Protein AF-A0AAV4EJL1-F1 (afdb_monomer_lite)

Secondary structure (DSSP, 8-state):
----PPPSS-------SSS----SGGG-SSS-----HHHHHHHHHHHHHHGGGS-HHHHHHHHHHHHHHHHTTSS-HHHHHHGGGGGGG---HHHHHHHHHHHHHHHHHHHHHHHHHHHHHHHHHHHHHHHHHHHHHTT--

pLDDT: mean 93.33, std 8.23, range [57.41, 98.31]

Foldseek 3Di:
DDDDDDDDDDDDDDDDPDFADDPCALVPDPDADDDPLVNLQSVLVCLQVPVVVHDPSSLLRSLLNQLVCVVVVNHPVVSSVSNVNNVVVDDDPSSVVSNVVSVVVVVVVVVVVVVVVVVVVVVVVVVVVVVVVCVVVVPDD

Organism: NCBI:txid1093978

Sequence (141 aa):
MKVCWIHGIQQLVQLPCAGWIKGNIRASGLYRVNYEEQNWRALAEQLETDHMLFTIQDRKGLLDDAFALSRANYLNYAIALDFLKYLPRERSWNVWESTMGHLNYVVLVVVVVVVVVVVVVVVVVVVVVVVVVVLSYGAVP

Radius of gyration: 23.43 Å; chains: 1; bounding box: 55×26×76 Å

Structure (mmCIF, N/CA/C/O backbone):
data_AF-A0AAV4EJL1-F1
#
_entry.id   AF-A0AAV4EJL1-F1
#
loop_
_atom_site.group_PDB
_atom_site.id
_atom_site.type_symbol
_atom_site.label_atom_id
_atom_site.label_alt_id
_atom_site.label_comp_id
_atom_site.label_asym_id
_atom_site.label_entity_id
_atom_site.label_seq_id
_atom_site.pdbx_PDB_ins_code
_atom_site.Cartn_x
_atom_site.Cartn_y
_atom_site.Cartn_z
_atom_site.occupancy
_atom_site.B_iso_or_equiv
_atom_site.auth_seq_id
_atom_site.auth_comp_id
_atom_site.auth_asym_id
_atom_site.auth_atom_id
_atom_site.pdbx_PDB_model_num
ATOM 1 N N . MET A 1 1 ? -17.714 -5.467 19.729 1.00 61.03 1 MET A N 1
ATOM 2 C CA . MET A 1 1 ? -17.534 -5.627 18.267 1.00 61.03 1 MET A CA 1
ATOM 3 C C . MET A 1 1 ? -18.912 -5.794 17.650 1.00 61.03 1 MET A C 1
ATOM 5 O O . MET A 1 1 ? -19.663 -6.617 18.156 1.00 61.03 1 MET A O 1
ATOM 9 N N . LYS A 1 2 ? -19.277 -5.001 16.639 1.00 69.38 2 LYS A N 1
ATOM 10 C CA . LYS A 1 2 ? -20.573 -5.124 15.956 1.00 69.38 2 LYS A CA 1
ATOM 11 C C . LYS A 1 2 ? -20.336 -5.830 14.622 1.00 69.38 2 LYS A C 1
ATOM 13 O O . LYS A 1 2 ? -19.549 -5.343 13.819 1.00 69.38 2 LYS A O 1
ATOM 18 N N . VAL A 1 3 ? -20.961 -6.987 14.426 1.00 83.12 3 VAL A N 1
ATOM 19 C CA . VAL A 1 3 ? -20.899 -7.740 13.166 1.00 83.12 3 VAL A CA 1
ATOM 20 C C . VAL A 1 3 ? -22.063 -7.292 12.286 1.00 83.12 3 VAL A C 1
ATOM 22 O O . VAL A 1 3 ? -23.178 -7.126 12.780 1.00 83.12 3 VAL A O 1
ATOM 25 N N . CYS A 1 4 ? -21.803 -7.070 11.000 1.00 85.12 4 CYS A N 1
ATOM 26 C CA . CYS A 1 4 ? -22.818 -6.748 10.002 1.00 85.12 4 CYS A CA 1
ATOM 27 C C . CYS A 1 4 ? -22.796 -7.835 8.927 1.00 85.12 4 CYS A C 1
ATOM 29 O O . CYS A 1 4 ? -21.748 -8.086 8.333 1.00 85.12 4 CYS A O 1
ATOM 31 N N . TRP A 1 5 ? -23.936 -8.487 8.707 1.00 86.75 5 TRP A N 1
ATOM 32 C CA . TRP A 1 5 ? -24.102 -9.463 7.636 1.00 86.75 5 TRP A CA 1
ATOM 33 C C . TRP A 1 5 ? -24.569 -8.752 6.373 1.00 86.75 5 TRP A C 1
ATOM 35 O O . TRP A 1 5 ? -25.589 -8.062 6.405 1.00 86.75 5 TRP A O 1
ATOM 45 N N . ILE A 1 6 ? -23.831 -8.942 5.280 1.00 87.50 6 ILE A N 1
ATOM 46 C CA . ILE A 1 6 ? -24.213 -8.446 3.959 1.00 87.50 6 ILE A CA 1
ATOM 47 C C . ILE A 1 6 ? -25.098 -9.501 3.303 1.00 87.50 6 ILE A C 1
ATOM 49 O O . ILE A 1 6 ? -24.646 -10.618 3.057 1.00 87.50 6 ILE A O 1
ATOM 53 N N . HIS A 1 7 ? -26.356 -9.152 3.043 1.00 89.00 7 HIS A N 1
ATOM 54 C CA . HIS A 1 7 ? -27.286 -10.012 2.313 1.00 89.00 7 HIS A CA 1
ATOM 55 C C . HIS A 1 7 ? -27.445 -9.492 0.880 1.00 89.00 7 HIS A C 1
ATOM 57 O O . HIS A 1 7 ? -27.690 -8.306 0.672 1.00 89.00 7 HIS A O 1
ATOM 63 N N . GLY A 1 8 ? -27.331 -10.380 -0.111 1.00 88.38 8 GLY A N 1
ATOM 64 C CA . GLY A 1 8 ? -27.414 -10.017 -1.529 1.00 88.38 8 GLY A CA 1
ATOM 65 C C . GLY A 1 8 ? -26.092 -9.497 -2.104 1.00 88.38 8 GLY A C 1
ATOM 66 O O . GLY A 1 8 ? -25.018 -9.847 -1.623 1.00 88.38 8 GLY A O 1
ATOM 67 N N . ILE A 1 9 ? -26.176 -8.693 -3.168 1.00 87.88 9 ILE A N 1
ATOM 68 C CA . ILE A 1 9 ? -25.006 -8.214 -3.931 1.00 87.88 9 ILE A CA 1
ATOM 69 C C . ILE A 1 9 ? -24.511 -6.825 -3.507 1.00 87.88 9 ILE A C 1
ATOM 71 O O . ILE A 1 9 ? -23.390 -6.451 -3.838 1.00 87.88 9 ILE A O 1
ATOM 75 N N . GLN A 1 10 ? -25.330 -6.052 -2.787 1.00 89.25 10 GLN A N 1
ATOM 76 C CA . GLN A 1 10 ? -24.988 -4.698 -2.356 1.00 89.25 10 GLN A CA 1
ATOM 77 C C . GLN A 1 10 ? -25.753 -4.320 -1.088 1.00 89.25 10 GLN A C 1
ATOM 79 O O . GLN A 1 10 ? -26.944 -4.593 -0.962 1.00 89.25 10 GLN A O 1
ATOM 84 N N . GLN A 1 11 ? -25.071 -3.632 -0.172 1.00 89.44 11 GLN A N 1
ATOM 85 C CA . GLN A 1 11 ? -25.670 -3.060 1.027 1.00 89.44 11 GLN A CA 1
ATOM 86 C C . GLN A 1 11 ? -24.956 -1.756 1.386 1.00 89.44 11 GLN A C 1
ATOM 88 O O . GLN A 1 11 ? -23.728 -1.699 1.397 1.00 89.44 11 GLN A O 1
ATOM 93 N N . LEU A 1 12 ? -25.726 -0.711 1.693 1.00 87.06 12 LEU A N 1
ATOM 94 C CA . LEU A 1 12 ? -25.192 0.553 2.196 1.00 87.06 12 LEU A CA 1
ATOM 95 C C . LEU A 1 12 ? -25.117 0.502 3.723 1.00 87.06 12 LEU A C 1
ATOM 97 O O . LEU A 1 12 ? -26.078 0.114 4.389 1.00 87.06 12 LEU A O 1
ATOM 101 N N . VAL A 1 13 ? -23.974 0.901 4.279 1.00 85.25 13 VAL A N 1
ATOM 102 C CA . VAL A 1 13 ? -23.730 0.930 5.725 1.00 85.25 13 VAL A CA 1
ATOM 103 C C . VAL A 1 13 ? -23.286 2.335 6.111 1.00 85.25 13 VAL A C 1
ATOM 105 O O . VAL A 1 13 ? -22.343 2.866 5.535 1.00 85.25 13 VAL A O 1
ATOM 108 N N . GLN A 1 14 ? -23.969 2.934 7.086 1.00 83.19 14 GLN A N 1
ATOM 109 C CA . GLN A 1 14 ? -23.579 4.227 7.648 1.00 83.19 14 GLN A CA 1
ATOM 110 C C . GLN A 1 14 ? -22.377 4.038 8.575 1.00 83.19 14 GLN A C 1
ATOM 112 O O . GLN A 1 14 ? -22.425 3.222 9.502 1.00 83.19 14 GLN A O 1
ATOM 117 N N . LEU A 1 15 ? -21.305 4.782 8.314 1.00 79.25 15 LEU A N 1
ATOM 118 C CA . LEU A 1 15 ? -20.042 4.694 9.038 1.00 79.25 15 LEU A CA 1
ATOM 119 C C . LEU A 1 15 ? -19.762 6.031 9.741 1.00 79.25 15 LEU A C 1
ATOM 121 O O . LEU A 1 15 ? -20.094 7.081 9.191 1.00 79.25 15 LEU A O 1
ATOM 125 N N . PRO A 1 16 ? -19.187 6.026 10.956 1.00 75.31 16 PRO A N 1
ATOM 126 C CA . PRO A 1 16 ? -18.803 7.263 11.628 1.00 75.31 16 PRO A CA 1
ATOM 127 C C . PRO A 1 16 ? -17.717 7.995 10.821 1.00 75.31 16 PRO A C 1
ATOM 129 O O . PRO A 1 16 ? -16.751 7.384 10.372 1.00 75.31 16 PRO A O 1
ATOM 132 N N . CYS A 1 17 ? -17.884 9.306 10.635 1.00 62.72 17 CYS A N 1
ATOM 133 C CA . CYS A 1 17 ? -17.163 10.113 9.642 1.00 62.72 17 CYS A CA 1
ATOM 134 C C . CYS A 1 17 ? -15.716 10.504 10.014 1.00 62.72 17 CYS A C 1
ATOM 136 O O . CYS A 1 17 ? -15.276 11.587 9.636 1.00 62.72 17 CYS A O 1
ATOM 138 N N . ALA A 1 18 ? -14.972 9.696 10.772 1.00 77.94 18 ALA A N 1
ATOM 139 C CA . ALA A 1 18 ? -13.640 10.096 11.232 1.00 77.94 18 ALA A CA 1
ATOM 140 C C . ALA A 1 18 ? -12.589 8.994 11.063 1.00 77.94 18 ALA A C 1
ATOM 142 O O . ALA A 1 18 ? -12.736 7.895 11.594 1.00 77.94 18 ALA A O 1
ATOM 143 N N . GLY A 1 19 ? -11.494 9.344 10.380 1.00 86.19 19 GLY A N 1
ATOM 144 C CA . GLY A 1 19 ? -10.296 8.521 10.245 1.00 86.19 19 GLY A CA 1
ATOM 145 C C . GLY A 1 19 ? -10.390 7.473 9.139 1.00 86.19 19 GLY A C 1
ATOM 146 O O . GLY A 1 19 ? -10.877 7.743 8.044 1.00 86.19 19 GLY A O 1
ATOM 147 N N . TRP A 1 20 ? -9.879 6.282 9.436 1.00 93.38 20 TRP A N 1
ATOM 148 C CA . TRP A 1 20 ? -9.856 5.136 8.536 1.00 93.38 20 TRP A CA 1
ATOM 149 C C . TRP A 1 20 ? -10.824 4.051 9.002 1.00 93.38 20 TRP A C 1
ATOM 151 O O . TRP A 1 20 ? -11.201 3.957 10.171 1.00 93.38 20 TRP A O 1
ATOM 161 N N . ILE A 1 21 ? -11.192 3.178 8.072 1.00 92.88 21 ILE A N 1
ATOM 162 C CA . ILE A 1 21 ? -12.062 2.035 8.318 1.00 92.88 21 ILE A CA 1
ATOM 163 C C . ILE A 1 21 ? -11.360 0.772 7.838 1.00 92.88 21 ILE A C 1
ATOM 165 O O . ILE A 1 21 ? -10.868 0.702 6.712 1.00 92.88 21 ILE A O 1
ATOM 169 N N . LYS A 1 22 ? -11.348 -0.249 8.702 1.00 93.50 22 LYS A N 1
ATOM 170 C CA . LYS A 1 22 ? -10.861 -1.59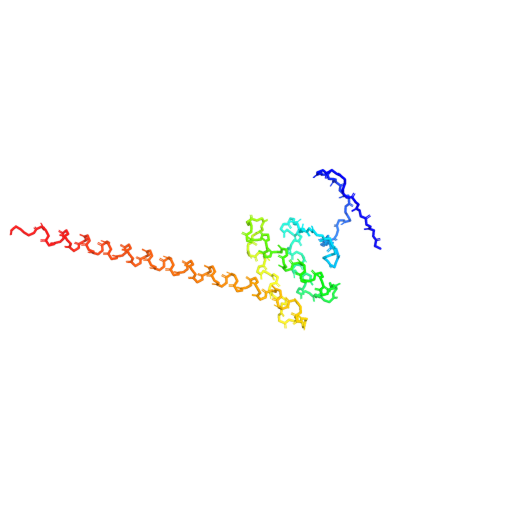3 8.385 1.00 93.50 22 LYS A CA 1
ATOM 171 C C . LYS A 1 22 ? -11.981 -2.614 8.559 1.00 93.50 22 LYS A C 1
ATOM 173 O O . LYS A 1 22 ? -12.441 -2.887 9.665 1.00 93.50 22 LYS A O 1
ATOM 178 N N . GLY A 1 23 ? -12.407 -3.191 7.441 1.00 93.31 23 GLY A N 1
ATOM 179 C CA . GLY A 1 23 ? -13.278 -4.370 7.397 1.00 93.31 23 GLY A CA 1
ATOM 180 C C . GLY A 1 23 ? -12.496 -5.673 7.594 1.00 93.31 23 GLY A C 1
ATOM 181 O O . GLY A 1 23 ? -11.275 -5.660 7.598 1.00 93.31 23 GLY A O 1
ATOM 182 N N . ASN A 1 24 ? -13.177 -6.814 7.720 1.00 94.56 24 ASN A N 1
ATOM 183 C CA . ASN A 1 24 ? -12.550 -8.137 7.902 1.00 94.56 24 ASN A CA 1
ATOM 184 C C . ASN A 1 24 ? -11.481 -8.161 9.016 1.00 94.56 24 ASN A C 1
ATOM 186 O O . ASN A 1 24 ? -10.281 -8.306 8.760 1.00 94.56 24 ASN A O 1
ATOM 190 N N . ILE A 1 25 ? -11.921 -7.942 10.256 1.00 94.12 25 ILE A N 1
ATOM 191 C CA . ILE A 1 25 ? -11.021 -7.859 11.407 1.00 94.12 25 ILE A CA 1
ATOM 192 C C . ILE A 1 25 ? -10.387 -9.234 11.660 1.00 94.12 25 ILE A C 1
ATOM 194 O O . ILE A 1 25 ? -11.061 -10.269 11.609 1.00 94.12 25 ILE A O 1
ATOM 198 N N . ARG A 1 26 ? -9.077 -9.230 11.912 1.00 94.00 26 ARG A N 1
ATOM 199 C CA . ARG A 1 26 ? -8.178 -10.388 12.007 1.00 94.00 26 ARG A CA 1
ATOM 200 C C . ARG A 1 26 ? -8.148 -11.274 10.761 1.00 94.00 26 ARG A C 1
ATOM 202 O O . ARG A 1 26 ? -7.758 -12.433 10.872 1.00 94.00 26 ARG A O 1
ATOM 209 N N . ALA A 1 27 ? -8.576 -10.755 9.607 1.00 91.81 27 ALA A N 1
ATOM 210 C CA . ALA A 1 27 ? -8.702 -11.529 8.371 1.00 91.81 27 ALA A CA 1
ATOM 211 C C . ALA A 1 27 ? -9.472 -12.855 8.584 1.00 91.81 27 ALA A C 1
ATOM 213 O O . ALA A 1 27 ? -9.073 -13.913 8.106 1.00 91.81 27 ALA A O 1
ATOM 214 N N . SER A 1 2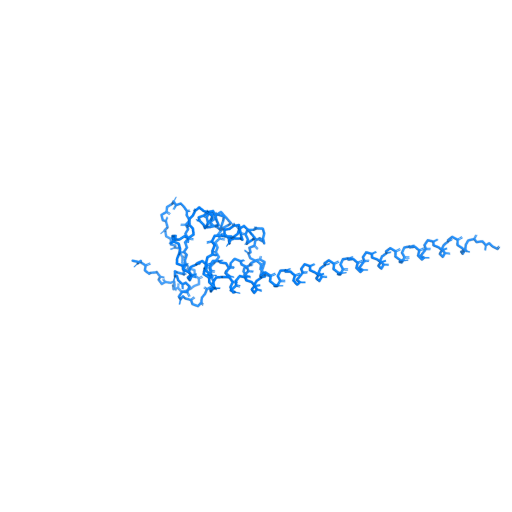8 ? -10.546 -12.800 9.378 1.00 93.44 28 SER A N 1
ATOM 215 C CA . SER A 1 28 ? -11.330 -13.972 9.792 1.00 93.44 28 SER A CA 1
ATOM 216 C C . SER A 1 28 ? -12.309 -14.464 8.724 1.00 93.44 28 SER A C 1
ATOM 218 O O . SER A 1 28 ? -12.677 -15.637 8.718 1.00 93.44 28 SER A O 1
ATOM 220 N N . GLY A 1 29 ? -12.733 -13.582 7.822 1.00 93.31 29 GLY A N 1
ATOM 221 C CA . GLY A 1 29 ? -13.579 -13.921 6.687 1.00 93.31 29 GLY A CA 1
ATOM 222 C C . GLY A 1 29 ? -12.774 -14.281 5.440 1.00 93.31 29 GLY A C 1
ATOM 223 O O . GLY A 1 29 ? -11.718 -13.702 5.182 1.00 93.31 29 GLY A O 1
ATOM 224 N N . LEU A 1 30 ? -13.315 -15.196 4.630 1.00 94.56 30 LEU A N 1
ATOM 225 C CA . LEU A 1 30 ? -12.748 -15.613 3.342 1.00 94.56 30 LEU A CA 1
ATOM 226 C C . LEU A 1 30 ? -13.113 -14.618 2.226 1.00 94.56 30 LEU A C 1
ATOM 228 O O . LEU A 1 30 ? -13.826 -14.946 1.282 1.00 94.56 30 LEU A O 1
ATOM 232 N N . TYR A 1 31 ? -12.673 -13.371 2.370 1.00 94.88 31 TYR A N 1
ATOM 233 C CA . TYR A 1 31 ? -12.865 -12.318 1.375 1.00 94.88 31 TYR A CA 1
ATOM 234 C C . TYR A 1 31 ? -11.800 -11.227 1.519 1.00 94.88 31 TYR A C 1
ATOM 236 O O . TYR A 1 31 ? -11.273 -10.991 2.609 1.00 94.88 31 TYR A O 1
ATOM 244 N N . ARG A 1 32 ? -11.517 -10.544 0.407 1.00 96.94 32 ARG A N 1
ATOM 245 C CA . ARG A 1 32 ? -10.640 -9.367 0.359 1.00 96.94 32 ARG A CA 1
ATOM 246 C C . ARG A 1 32 ? -11.458 -8.101 0.537 1.00 96.94 32 ARG A C 1
ATOM 248 O O . ARG A 1 32 ? -12.622 -8.067 0.134 1.00 96.94 32 ARG A O 1
ATOM 255 N N . VAL A 1 33 ? -10.862 -7.062 1.110 1.00 96.69 33 VAL A N 1
ATOM 256 C CA . VAL A 1 33 ? -11.539 -5.769 1.260 1.00 96.69 33 VAL A CA 1
ATOM 257 C C . VAL A 1 33 ? -10.832 -4.714 0.426 1.00 96.69 33 VAL A C 1
ATOM 259 O O . VAL A 1 33 ? -9.636 -4.504 0.586 1.00 96.69 33 VAL A O 1
ATOM 262 N N . ASN A 1 34 ? -11.584 -4.042 -0.446 1.00 97.62 34 ASN A N 1
ATOM 263 C CA . ASN A 1 34 ? -11.104 -2.871 -1.167 1.00 97.62 34 ASN A CA 1
ATOM 264 C C . ASN A 1 34 ? -11.737 -1.599 -0.591 1.00 97.62 34 ASN A C 1
ATOM 266 O O . ASN A 1 34 ? -12.904 -1.60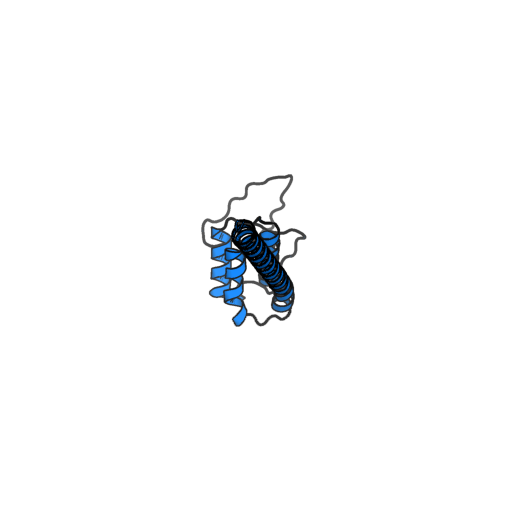7 -0.195 1.00 97.62 34 ASN A O 1
ATOM 270 N N . TYR A 1 35 ? -10.962 -0.521 -0.570 1.00 95.81 35 TYR A N 1
ATOM 271 C CA . TYR A 1 35 ? -11.369 0.799 -0.106 1.00 95.81 35 TYR A CA 1
ATOM 272 C C . TYR A 1 35 ? -11.068 1.848 -1.174 1.00 95.81 35 TYR A C 1
ATOM 274 O O . TYR A 1 35 ? -10.275 1.614 -2.085 1.00 95.81 35 TYR A O 1
ATOM 282 N N . GLU A 1 36 ? -11.652 3.033 -1.026 1.00 94.94 36 GLU A N 1
ATOM 283 C CA . GLU A 1 36 ? -11.188 4.208 -1.761 1.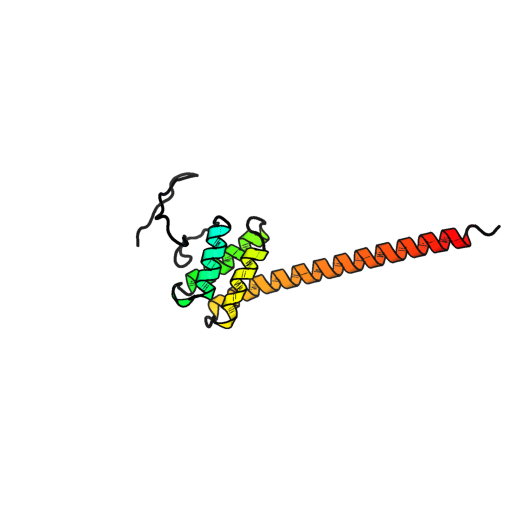00 94.94 36 GLU A CA 1
ATOM 284 C C . GLU A 1 36 ? -9.732 4.540 -1.395 1.00 94.94 36 GLU A C 1
ATOM 286 O O . GLU A 1 36 ? -9.260 4.240 -0.290 1.00 94.94 36 GLU A O 1
ATOM 291 N N . GLU A 1 37 ? -9.008 5.175 -2.320 1.00 96.50 37 GLU A N 1
ATOM 292 C CA . GLU A 1 37 ? -7.576 5.456 -2.160 1.00 96.50 37 GLU A CA 1
ATOM 293 C C . GLU A 1 37 ? -7.263 6.264 -0.894 1.00 96.50 37 GLU A C 1
ATOM 295 O O . GLU A 1 37 ? -6.243 6.027 -0.246 1.00 96.50 37 GLU A O 1
ATOM 300 N N . GLN A 1 38 ? -8.143 7.190 -0.506 1.00 95.25 38 GLN A N 1
ATOM 301 C CA . GLN A 1 38 ? -7.986 8.013 0.693 1.00 95.25 38 GLN A CA 1
ATOM 302 C C . GLN A 1 38 ? -7.930 7.148 1.958 1.00 95.25 38 GLN A C 1
ATOM 304 O O . GLN A 1 38 ? -7.085 7.370 2.823 1.00 95.25 38 GLN A O 1
ATOM 309 N N . ASN A 1 39 ? -8.779 6.121 2.046 1.00 96.19 39 ASN A N 1
ATOM 310 C CA . ASN A 1 39 ? -8.797 5.215 3.190 1.00 96.19 39 ASN A CA 1
ATOM 311 C C . ASN A 1 39 ? -7.572 4.293 3.193 1.00 96.19 39 ASN A C 1
ATOM 313 O O . ASN A 1 39 ? -6.995 4.056 4.250 1.00 96.19 39 ASN A O 1
ATOM 317 N N . TRP A 1 40 ? -7.130 3.815 2.023 1.00 97.88 40 TRP A N 1
ATOM 318 C CA . TRP A 1 40 ? -5.878 3.058 1.920 1.00 97.88 40 TRP A CA 1
ATOM 319 C C . TRP A 1 40 ? -4.671 3.863 2.411 1.00 97.88 40 TRP A C 1
ATOM 321 O O . TRP A 1 40 ? -3.864 3.341 3.179 1.00 97.88 40 TRP A O 1
ATOM 331 N N . ARG A 1 41 ? -4.571 5.139 2.021 1.00 97.38 41 ARG A N 1
ATOM 332 C CA . ARG A 1 41 ? -3.510 6.044 2.489 1.00 97.38 41 ARG A CA 1
ATOM 333 C C . ARG A 1 41 ? -3.589 6.279 3.996 1.00 97.38 41 ARG A C 1
ATOM 335 O O . ARG A 1 41 ? -2.570 6.167 4.667 1.00 97.38 41 ARG A O 1
ATOM 342 N N . ALA A 1 42 ? -4.786 6.514 4.533 1.00 96.69 42 ALA A N 1
ATOM 343 C CA . ALA A 1 42 ? -4.985 6.681 5.972 1.00 96.69 42 ALA A CA 1
ATOM 344 C C . ALA A 1 42 ? -4.619 5.412 6.772 1.00 96.69 42 ALA A C 1
ATOM 346 O O . ALA A 1 42 ? -4.065 5.500 7.866 1.00 96.69 42 ALA A O 1
ATOM 347 N N . LEU A 1 43 ? -4.874 4.218 6.224 1.00 97.75 43 LEU A N 1
ATOM 348 C CA . LEU A 1 43 ? -4.442 2.947 6.818 1.00 97.75 43 LEU A CA 1
ATOM 349 C C . LEU A 1 43 ? -2.914 2.777 6.777 1.00 97.75 43 LEU A C 1
ATOM 351 O O . LEU A 1 43 ? -2.331 2.316 7.759 1.00 97.75 43 LEU A O 1
ATOM 355 N N . ALA A 1 44 ? -2.266 3.152 5.670 1.00 97.94 44 ALA A N 1
ATOM 356 C CA . ALA A 1 44 ? -0.806 3.137 5.559 1.00 97.94 44 ALA A CA 1
ATOM 357 C C . ALA A 1 44 ? -0.161 4.096 6.573 1.00 97.94 44 ALA A C 1
ATOM 359 O O . ALA A 1 44 ? 0.751 3.705 7.301 1.00 97.94 44 ALA A O 1
ATOM 360 N N . GLU A 1 45 ? -0.692 5.316 6.684 1.00 97.50 45 GLU A N 1
ATOM 361 C CA . GLU A 1 45 ? -0.260 6.320 7.661 1.00 97.50 45 GLU A CA 1
ATOM 362 C C . GLU A 1 45 ? -0.470 5.841 9.102 1.00 97.50 45 GLU A C 1
ATOM 364 O O . GLU A 1 45 ? 0.400 6.038 9.949 1.00 97.50 45 GLU A O 1
ATOM 369 N N . GLN A 1 46 ? -1.575 5.146 9.395 1.00 97.56 46 GLN A N 1
ATOM 370 C CA . GLN A 1 46 ? -1.790 4.548 10.712 1.00 97.56 46 GLN A CA 1
ATOM 371 C C . GLN A 1 46 ? -0.733 3.488 11.036 1.00 97.56 46 GLN A C 1
ATOM 373 O O . GLN A 1 46 ? -0.242 3.463 12.160 1.00 97.56 46 GLN A O 1
ATOM 378 N N . LEU A 1 47 ? -0.370 2.619 10.088 1.00 97.88 47 LEU A N 1
ATOM 379 C CA . LEU A 1 47 ? 0.694 1.630 10.298 1.00 97.88 47 LEU A CA 1
ATOM 380 C C . LEU A 1 47 ? 2.053 2.303 10.513 1.00 97.88 47 LEU A C 1
ATOM 382 O O . LEU A 1 47 ? 2.851 1.860 11.340 1.00 97.88 47 LEU A O 1
ATOM 386 N N . GLU A 1 48 ? 2.311 3.395 9.799 1.00 97.75 48 GLU A N 1
ATOM 387 C CA . GLU A 1 48 ? 3.512 4.196 9.996 1.00 97.75 48 GLU A CA 1
ATOM 388 C C . GLU A 1 48 ? 3.476 4.992 11.312 1.00 97.75 48 GLU A C 1
ATOM 390 O O . GLU A 1 48 ? 4.503 5.199 11.945 1.00 97.75 48 GLU A O 1
ATOM 395 N N . THR A 1 49 ? 2.324 5.411 11.808 1.00 97.00 49 THR A N 1
ATOM 396 C CA . THR A 1 49 ? 2.261 6.124 13.089 1.00 97.00 49 THR A CA 1
ATOM 397 C C . THR A 1 49 ? 2.362 5.138 14.249 1.00 97.00 49 THR A C 1
ATOM 399 O O . THR A 1 49 ? 3.270 5.226 15.076 1.00 97.00 49 THR A O 1
ATOM 402 N N . ASP A 1 50 ? 1.471 4.149 14.270 1.00 97.56 50 ASP A N 1
ATOM 403 C CA . ASP A 1 50 ? 1.422 3.079 15.257 1.00 97.56 50 ASP A CA 1
ATOM 404 C C . ASP A 1 50 ? 0.782 1.814 14.661 1.00 97.56 50 ASP A C 1
ATOM 406 O O . ASP A 1 50 ? -0.442 1.637 14.652 1.00 97.56 50 ASP A O 1
ATOM 410 N N . HIS A 1 51 ? 1.626 0.892 14.195 1.00 97.69 51 HIS A N 1
ATOM 411 C CA . HIS A 1 51 ? 1.175 -0.405 13.698 1.00 97.69 51 HIS A CA 1
ATOM 412 C C . HIS A 1 51 ? 0.666 -1.340 14.808 1.00 97.69 51 HIS A C 1
ATOM 414 O O . HIS A 1 51 ? 0.013 -2.340 14.506 1.00 97.69 51 HIS A O 1
ATOM 420 N N . MET A 1 52 ? 0.970 -1.087 16.086 1.00 97.62 52 MET A N 1
ATOM 421 C CA . MET A 1 52 ? 0.567 -1.974 17.186 1.00 97.62 52 MET A CA 1
ATOM 422 C C . MET A 1 52 ? -0.924 -1.863 17.510 1.00 97.62 52 MET A C 1
ATOM 424 O O . MET A 1 52 ? -1.471 -2.776 18.128 1.00 97.62 52 MET A O 1
ATOM 428 N N . LEU A 1 53 ? -1.591 -0.812 17.022 1.00 96.69 53 LEU A N 1
ATOM 429 C CA . LEU A 1 53 ? -3.047 -0.683 17.052 1.00 96.69 53 LEU A CA 1
ATOM 430 C C . LEU A 1 53 ? -3.737 -1.840 16.307 1.00 96.69 53 LEU A C 1
ATOM 432 O O . LEU A 1 53 ? -4.780 -2.334 16.738 1.00 96.69 53 LEU A O 1
ATOM 436 N N . PHE A 1 54 ? -3.136 -2.314 15.215 1.00 97.19 54 PHE A N 1
ATOM 437 C CA . PHE A 1 54 ? -3.628 -3.457 14.456 1.00 97.19 54 PHE A CA 1
ATOM 438 C C . PHE A 1 54 ? -3.078 -4.772 15.000 1.00 97.19 54 PHE A C 1
ATOM 440 O O . PHE A 1 54 ? -1.901 -4.882 15.348 1.00 97.19 54 PHE A O 1
ATOM 447 N N . THR A 1 55 ? -3.903 -5.822 14.999 1.00 97.25 55 THR A N 1
ATOM 448 C CA . THR A 1 55 ? -3.411 -7.171 15.302 1.00 97.25 55 THR A CA 1
ATOM 449 C C . THR A 1 55 ? -2.446 -7.657 14.217 1.00 97.25 55 THR A C 1
ATOM 451 O O . THR A 1 55 ? -2.459 -7.167 13.089 1.00 97.25 55 THR A O 1
ATOM 454 N N . ILE A 1 56 ? -1.626 -8.667 14.523 1.00 98.00 56 ILE A N 1
ATOM 455 C CA . ILE A 1 56 ? -0.728 -9.296 13.536 1.00 98.00 56 ILE A CA 1
ATOM 456 C C . ILE A 1 56 ? -1.513 -9.740 12.290 1.00 98.00 56 ILE A C 1
ATOM 458 O O . ILE A 1 56 ? -1.062 -9.541 11.163 1.00 98.00 56 ILE A O 1
ATOM 462 N N . GLN A 1 57 ? -2.702 -10.315 12.490 1.00 97.62 57 GLN A N 1
ATOM 463 C CA . GLN A 1 57 ? -3.567 -10.775 11.408 1.00 97.62 57 GLN A CA 1
ATOM 464 C C . GLN A 1 57 ? -4.130 -9.614 10.581 1.00 97.62 57 GLN A C 1
ATOM 466 O O . GLN A 1 57 ? -4.221 -9.735 9.364 1.00 97.62 57 GLN A O 1
ATOM 471 N N . ASP A 1 58 ? -4.472 -8.487 11.214 1.00 97.69 58 ASP A N 1
ATOM 472 C CA . ASP A 1 58 ? -4.935 -7.292 10.499 1.00 97.69 58 ASP A CA 1
ATOM 473 C C . ASP A 1 58 ? -3.835 -6.707 9.616 1.00 97.69 58 ASP A C 1
ATOM 475 O O . ASP A 1 58 ? -4.090 -6.418 8.450 1.00 97.69 58 ASP A O 1
ATOM 479 N N . ARG A 1 59 ? -2.607 -6.586 10.137 1.00 98.12 59 ARG A N 1
ATOM 480 C CA . ARG A 1 59 ? -1.460 -6.069 9.373 1.00 98.12 59 ARG A CA 1
ATOM 481 C C . ARG A 1 59 ? -1.118 -6.963 8.191 1.00 98.12 59 ARG A C 1
ATOM 483 O O . ARG A 1 59 ? -0.993 -6.480 7.069 1.00 98.12 59 ARG A O 1
ATOM 490 N N . LYS A 1 60 ? -1.050 -8.276 8.432 1.00 97.62 60 LYS A N 1
ATOM 491 C CA . LYS A 1 60 ? -0.872 -9.275 7.373 1.00 97.62 60 LYS A CA 1
ATOM 492 C C . LYS A 1 60 ? -1.977 -9.163 6.321 1.00 97.62 60 LYS A C 1
ATOM 494 O O . LYS A 1 60 ? -1.672 -9.129 5.137 1.00 97.62 60 LYS A O 1
ATOM 499 N N . GLY A 1 61 ? -3.240 -9.094 6.746 1.00 97.50 61 GLY A N 1
ATOM 500 C CA . GLY A 1 61 ? -4.386 -8.996 5.842 1.00 97.50 61 GLY A CA 1
ATOM 501 C C . GLY A 1 61 ? -4.400 -7.705 5.023 1.00 97.50 61 GLY A C 1
ATOM 502 O O . GLY A 1 61 ? -4.702 -7.752 3.841 1.00 97.50 61 GLY A O 1
ATOM 503 N N . LEU A 1 62 ? -4.030 -6.568 5.621 1.00 98.06 62 LEU A N 1
ATOM 504 C CA . LEU A 1 62 ? -3.904 -5.284 4.924 1.00 98.06 62 LEU A CA 1
ATOM 505 C C . LEU A 1 62 ? -2.852 -5.333 3.814 1.00 98.06 62 LEU A C 1
ATOM 507 O O . LEU A 1 62 ? -3.143 -4.938 2.690 1.00 98.06 62 LEU A O 1
ATOM 511 N N . LEU A 1 63 ? -1.656 -5.839 4.124 1.00 98.06 63 LEU A N 1
ATOM 512 C CA . LEU A 1 63 ? -0.588 -6.013 3.139 1.00 98.06 63 LEU A CA 1
ATOM 513 C C . LEU A 1 63 ? -0.996 -7.006 2.047 1.00 98.06 63 LEU A C 1
ATOM 515 O O . LEU A 1 63 ? -0.820 -6.721 0.865 1.00 98.06 63 LEU A O 1
ATOM 519 N N . ASP A 1 64 ? -1.576 -8.147 2.426 1.00 97.44 64 ASP A N 1
ATOM 520 C CA . ASP A 1 64 ? -2.014 -9.153 1.460 1.00 97.44 64 ASP A CA 1
ATOM 521 C C . ASP A 1 64 ? -3.087 -8.609 0.509 1.00 97.44 64 ASP A C 1
ATOM 523 O O . ASP A 1 64 ? -2.970 -8.784 -0.704 1.00 97.44 64 ASP A O 1
ATOM 527 N N . ASP A 1 65 ? -4.092 -7.905 1.037 1.00 98.06 65 ASP A N 1
ATOM 528 C CA . ASP A 1 65 ? -5.139 -7.277 0.233 1.00 98.06 65 ASP A CA 1
ATOM 529 C C . ASP A 1 65 ? -4.576 -6.172 -0.661 1.00 98.06 65 ASP A C 1
ATOM 531 O O . ASP A 1 65 ? -4.863 -6.178 -1.857 1.00 98.06 65 ASP A O 1
ATOM 535 N N . ALA A 1 66 ? -3.731 -5.277 -0.140 1.00 98.12 66 ALA A N 1
ATOM 536 C CA . ALA A 1 66 ? -3.144 -4.194 -0.928 1.00 98.12 66 ALA A CA 1
ATOM 537 C C . ALA A 1 66 ? -2.351 -4.732 -2.133 1.00 98.12 66 ALA A C 1
ATOM 539 O O . ALA A 1 66 ? -2.599 -4.332 -3.271 1.00 98.12 66 ALA A O 1
ATOM 540 N N . PHE A 1 67 ? -1.449 -5.696 -1.920 1.00 98.06 67 PHE A N 1
ATOM 541 C CA . PHE A 1 67 ? -0.643 -6.260 -3.006 1.00 98.06 67 PHE A CA 1
ATOM 542 C C . PHE A 1 67 ? -1.450 -7.134 -3.971 1.00 98.06 67 PHE A C 1
ATOM 544 O O . PHE A 1 67 ? -1.192 -7.103 -5.180 1.00 98.06 67 PHE A O 1
ATOM 551 N N . ALA A 1 68 ? -2.425 -7.903 -3.480 1.00 97.50 68 ALA A N 1
ATOM 552 C CA . ALA A 1 68 ? -3.287 -8.708 -4.341 1.00 97.50 68 ALA A CA 1
ATOM 553 C C . ALA A 1 68 ? -4.196 -7.832 -5.215 1.00 97.50 68 ALA A C 1
ATOM 555 O O . ALA A 1 68 ? -4.321 -8.088 -6.414 1.00 97.50 68 ALA A O 1
ATOM 556 N N . LEU A 1 69 ? -4.791 -6.781 -4.643 1.00 98.31 69 LEU A N 1
ATOM 557 C CA . LEU A 1 69 ? -5.625 -5.828 -5.374 1.00 98.31 69 LEU A CA 1
ATOM 558 C C . LEU A 1 69 ? -4.802 -5.031 -6.384 1.00 98.31 69 LEU A C 1
ATOM 560 O O . LEU A 1 69 ? -5.257 -4.849 -7.512 1.00 98.31 69 LEU A O 1
ATOM 564 N N . SER A 1 70 ? -3.576 -4.630 -6.040 1.00 97.62 70 SER A N 1
ATOM 565 C CA . SER A 1 70 ? -2.686 -3.975 -7.001 1.00 97.62 70 SER A CA 1
ATOM 566 C C . SER A 1 70 ? -2.294 -4.880 -8.158 1.00 97.62 70 SER A C 1
ATOM 568 O O . SER A 1 70 ? -2.330 -4.454 -9.310 1.00 97.62 70 SER A O 1
ATOM 570 N N . ARG A 1 71 ? -2.018 -6.158 -7.887 1.00 95.94 71 ARG A N 1
ATOM 571 C CA . ARG A 1 71 ? -1.744 -7.145 -8.940 1.00 95.94 71 ARG A CA 1
ATOM 572 C C . ARG A 1 71 ? -2.928 -7.340 -9.883 1.00 95.94 71 ARG A C 1
ATOM 574 O O . ARG A 1 71 ? -2.732 -7.541 -11.076 1.00 95.94 71 ARG A O 1
ATOM 581 N N . ALA A 1 72 ? -4.140 -7.277 -9.345 1.00 97.00 72 ALA A N 1
ATOM 582 C CA . ALA A 1 72 ? -5.379 -7.365 -10.104 1.00 97.00 72 ALA A CA 1
ATOM 583 C C . ALA A 1 72 ? -5.831 -6.015 -10.703 1.00 97.00 72 ALA A C 1
ATOM 585 O O . ALA A 1 72 ? -6.924 -5.934 -11.255 1.00 97.00 72 ALA A O 1
ATOM 586 N N . ASN A 1 73 ? -4.999 -4.968 -10.619 1.00 96.25 73 ASN A N 1
ATOM 587 C CA . ASN A 1 73 ? -5.263 -3.627 -11.145 1.00 96.25 73 ASN A CA 1
ATOM 588 C C . ASN A 1 73 ? -6.488 -2.920 -10.518 1.00 96.25 73 ASN A C 1
ATOM 590 O O . ASN A 1 73 ? -7.072 -2.026 -11.125 1.00 96.25 73 ASN A O 1
ATOM 594 N N . TYR A 1 74 ? -6.868 -3.303 -9.294 1.00 97.75 74 TYR A N 1
ATOM 595 C CA . TYR A 1 74 ? -7.922 -2.652 -8.502 1.00 97.75 74 TYR A CA 1
ATOM 596 C C . TYR A 1 74 ? -7.393 -1.577 -7.543 1.00 97.75 74 TYR A C 1
ATOM 598 O O . TYR A 1 74 ? -8.187 -0.847 -6.951 1.00 97.75 74 TYR A O 1
ATOM 606 N N . LEU A 1 75 ? -6.072 -1.495 -7.363 1.00 98.06 75 LEU A N 1
ATOM 607 C CA . LEU A 1 75 ? -5.402 -0.513 -6.512 1.00 98.06 75 LEU A CA 1
ATOM 608 C C . LEU A 1 75 ? -4.086 -0.073 -7.156 1.00 98.06 75 LEU A C 1
ATOM 610 O O . LEU A 1 75 ? -3.303 -0.908 -7.605 1.00 98.06 75 LEU A O 1
ATOM 614 N N . ASN A 1 76 ? -3.784 1.223 -7.153 1.00 97.12 76 ASN A N 1
ATOM 615 C CA . ASN A 1 76 ? -2.497 1.703 -7.646 1.00 97.12 76 ASN A CA 1
ATOM 616 C C . ASN A 1 76 ? -1.340 1.119 -6.812 1.00 97.12 76 ASN A C 1
ATOM 618 O O . ASN A 1 76 ? -1.319 1.261 -5.588 1.00 97.12 76 ASN A O 1
ATOM 622 N N . TYR A 1 77 ? -0.354 0.502 -7.472 1.00 95.88 77 TYR A N 1
ATOM 623 C CA . TYR A 1 77 ? 0.829 -0.062 -6.814 1.00 95.88 77 TYR A CA 1
ATOM 624 C C . TYR A 1 77 ? 1.568 0.949 -5.933 1.00 95.88 77 TYR A C 1
ATOM 626 O O . TYR A 1 77 ? 2.122 0.549 -4.917 1.00 95.88 77 TYR A O 1
ATOM 634 N N . ALA A 1 78 ? 1.544 2.244 -6.265 1.00 96.88 78 ALA A N 1
ATOM 635 C CA . ALA A 1 78 ? 2.134 3.283 -5.421 1.00 96.88 78 ALA A CA 1
ATOM 636 C C . ALA A 1 78 ? 1.561 3.262 -3.992 1.00 96.88 78 ALA A C 1
ATOM 638 O O . ALA A 1 78 ? 2.309 3.384 -3.027 1.00 96.88 78 ALA A O 1
ATOM 639 N N . ILE A 1 79 ? 0.254 3.021 -3.857 1.00 97.56 79 ILE A N 1
ATOM 640 C CA . ILE A 1 79 ? -0.424 2.947 -2.560 1.00 97.56 79 ILE A CA 1
ATOM 641 C C . ILE A 1 79 ? -0.041 1.659 -1.828 1.00 97.56 79 ILE A C 1
ATOM 643 O O . ILE A 1 79 ? 0.251 1.699 -0.639 1.00 97.56 79 ILE A O 1
ATOM 647 N N . ALA A 1 80 ? 0.019 0.518 -2.520 1.00 97.19 80 ALA A N 1
ATOM 648 C CA . ALA A 1 80 ? 0.487 -0.726 -1.903 1.00 97.19 80 ALA A CA 1
ATOM 649 C C . ALA A 1 80 ? 1.951 -0.625 -1.431 1.00 97.19 80 ALA A C 1
ATOM 651 O O . ALA A 1 80 ? 2.304 -1.156 -0.381 1.00 97.19 80 ALA A O 1
ATOM 652 N N . LEU A 1 81 ? 2.800 0.094 -2.169 1.00 96.88 81 LEU A N 1
ATOM 653 C CA . LEU A 1 81 ? 4.192 0.339 -1.790 1.00 96.88 81 LEU A CA 1
ATOM 654 C C . LEU A 1 81 ? 4.321 1.287 -0.587 1.00 96.88 81 LEU A C 1
ATOM 656 O O . LEU A 1 81 ? 5.270 1.138 0.181 1.00 96.88 81 LEU A O 1
ATOM 660 N N . ASP A 1 82 ? 3.368 2.197 -0.358 1.00 97.56 82 ASP A N 1
ATOM 661 C CA . ASP A 1 82 ? 3.348 3.032 0.851 1.00 97.56 82 ASP A CA 1
ATOM 662 C C . ASP A 1 82 ? 3.246 2.185 2.134 1.00 97.56 82 ASP A C 1
ATOM 664 O O . ASP A 1 82 ? 3.877 2.518 3.137 1.00 97.56 82 ASP A O 1
ATOM 668 N N . PHE A 1 83 ? 2.566 1.031 2.096 1.00 97.56 83 PHE A N 1
ATOM 669 C CA . PHE A 1 83 ? 2.521 0.097 3.232 1.00 97.56 83 PHE A CA 1
ATOM 670 C C . PHE A 1 83 ? 3.894 -0.493 3.579 1.00 97.56 83 PHE A C 1
ATOM 672 O O . PHE A 1 83 ? 4.092 -0.972 4.690 1.00 97.56 83 PHE A O 1
ATOM 679 N N . LEU A 1 84 ? 4.875 -0.464 2.678 1.00 97.19 84 LEU A N 1
ATOM 680 C CA . LEU A 1 84 ? 6.210 -0.978 2.986 1.00 97.19 84 LEU A CA 1
ATOM 681 C C . LEU A 1 84 ? 6.990 -0.053 3.926 1.00 97.19 84 LEU A C 1
ATOM 683 O O . LEU A 1 84 ? 7.919 -0.509 4.592 1.00 97.19 84 LEU A O 1
ATOM 687 N N . LYS A 1 85 ? 6.607 1.227 4.0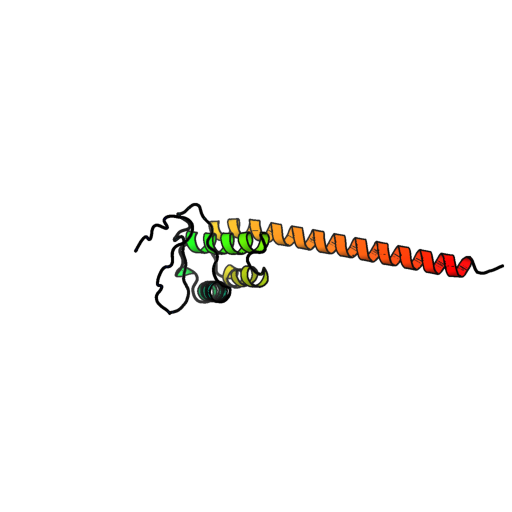27 1.00 97.62 85 LYS A N 1
ATOM 688 C CA . LYS A 1 85 ? 7.311 2.233 4.839 1.00 97.62 85 LYS A CA 1
ATOM 689 C C . LYS A 1 85 ? 7.344 1.886 6.326 1.00 97.62 85 LYS A C 1
ATOM 691 O O . LYS A 1 85 ? 8.317 2.206 7.005 1.00 97.62 85 LYS A O 1
ATOM 696 N N . TYR A 1 86 ? 6.323 1.197 6.843 1.00 97.81 86 TYR A N 1
ATOM 697 C CA . TYR A 1 86 ? 6.288 0.811 8.256 1.00 97.81 86 TYR A CA 1
ATOM 698 C C . TYR A 1 86 ? 7.088 -0.468 8.561 1.00 97.81 86 TYR A C 1
ATOM 700 O O . TYR A 1 86 ? 7.465 -0.678 9.717 1.00 97.81 86 TYR A O 1
ATOM 708 N N . LEU A 1 87 ? 7.380 -1.307 7.554 1.00 97.12 87 LEU A N 1
ATOM 709 C CA . LEU A 1 87 ? 8.003 -2.623 7.745 1.00 97.12 87 LEU A CA 1
ATOM 710 C C . LEU A 1 87 ? 9.300 -2.619 8.563 1.00 97.12 87 LEU A C 1
ATOM 712 O O . LEU A 1 87 ? 9.468 -3.557 9.337 1.00 97.12 87 LEU A O 1
ATOM 716 N N . PRO A 1 88 ? 10.191 -1.606 8.505 1.00 97.31 88 PRO A N 1
ATOM 717 C CA . PRO A 1 88 ? 11.372 -1.566 9.372 1.00 97.31 88 PRO A CA 1
ATOM 718 C C . PRO A 1 88 ? 11.069 -1.672 10.878 1.00 97.31 88 PRO A C 1
ATOM 720 O O . PRO A 1 88 ? 11.955 -2.021 11.655 1.00 97.31 88 PRO A O 1
ATOM 723 N N . ARG A 1 89 ? 9.831 -1.383 11.309 1.00 97.81 89 ARG A N 1
ATOM 724 C CA . ARG A 1 89 ? 9.364 -1.554 12.696 1.00 97.81 89 ARG A CA 1
ATOM 725 C C . ARG A 1 89 ? 8.561 -2.836 12.935 1.00 97.81 89 ARG A C 1
ATOM 727 O O . ARG A 1 89 ? 8.336 -3.197 14.090 1.00 97.81 89 ARG A O 1
ATOM 734 N N . GLU A 1 90 ? 8.172 -3.557 11.886 1.00 97.81 90 GLU A N 1
ATOM 735 C CA . GLU A 1 90 ? 7.466 -4.830 12.008 1.00 97.81 90 GLU A CA 1
ATOM 736 C C . GLU A 1 90 ? 8.391 -5.916 12.568 1.00 97.81 90 GLU A C 1
ATOM 738 O O . GLU A 1 90 ? 9.485 -6.161 12.061 1.00 97.81 90 GLU A O 1
ATOM 743 N N . ARG A 1 91 ? 7.922 -6.620 13.602 1.00 97.44 91 ARG A N 1
ATOM 744 C CA . ARG A 1 91 ? 8.677 -7.701 14.260 1.00 97.44 91 ARG A CA 1
ATOM 745 C C . ARG A 1 91 ? 8.044 -9.074 14.074 1.00 97.44 91 ARG A C 1
ATOM 747 O O . ARG A 1 91 ? 8.653 -10.080 14.428 1.00 97.44 91 ARG A O 1
ATOM 754 N N . SER A 1 92 ? 6.819 -9.143 13.557 1.00 97.94 92 SER A N 1
ATOM 755 C CA . SER A 1 92 ? 6.134 -10.416 13.369 1.00 97.94 92 SER A CA 1
ATOM 756 C C . SER A 1 92 ? 6.653 -11.150 12.137 1.00 97.94 92 SER A C 1
ATOM 758 O O . SER A 1 92 ? 6.489 -10.680 11.011 1.00 97.94 92 SER A O 1
ATOM 760 N N . TRP A 1 93 ? 7.187 -12.354 12.352 1.00 96.81 93 TRP A N 1
ATOM 761 C CA . TRP A 1 93 ? 7.568 -13.274 11.278 1.00 96.81 93 TRP A CA 1
ATOM 762 C C . TRP A 1 93 ? 6.433 -13.494 10.269 1.00 96.81 93 TRP A C 1
ATOM 764 O O . TRP A 1 93 ? 6.646 -13.389 9.068 1.00 96.81 93 TRP A O 1
ATOM 774 N N . ASN A 1 94 ? 5.205 -13.706 10.753 1.00 95.69 94 ASN A N 1
ATOM 775 C CA . ASN A 1 94 ? 4.045 -14.001 9.907 1.00 95.69 94 ASN A CA 1
ATOM 776 C C . ASN A 1 94 ? 3.719 -12.875 8.912 1.00 95.69 94 ASN A C 1
ATOM 778 O O . ASN A 1 94 ? 3.200 -13.141 7.827 1.00 95.69 94 ASN A O 1
ATOM 782 N N . VAL A 1 95 ? 3.973 -11.619 9.295 1.00 97.62 95 VAL A N 1
ATOM 783 C CA . VAL A 1 95 ? 3.767 -10.458 8.419 1.00 97.62 95 VAL A CA 1
ATOM 784 C C . VAL A 1 95 ? 4.894 -10.381 7.395 1.00 97.62 95 VAL A C 1
ATOM 786 O O . VAL A 1 95 ? 4.622 -10.239 6.203 1.00 97.62 95 VAL A O 1
ATOM 789 N N . TRP A 1 96 ? 6.144 -10.545 7.836 1.00 97.81 96 TRP A N 1
ATOM 790 C CA . TRP A 1 96 ? 7.316 -10.556 6.958 1.00 97.81 96 TRP A CA 1
ATOM 791 C C . TRP A 1 96 ? 7.253 -11.656 5.903 1.00 97.81 96 TRP A C 1
ATOM 793 O O . TRP A 1 96 ? 7.420 -11.364 4.724 1.00 97.81 96 TRP A O 1
ATOM 803 N N . GLU A 1 97 ? 6.952 -12.890 6.303 1.00 96.12 97 GLU A N 1
ATOM 804 C CA . GLU A 1 97 ? 6.822 -14.035 5.400 1.00 96.12 97 GLU A CA 1
ATOM 805 C C . GLU A 1 97 ? 5.779 -13.766 4.307 1.00 96.12 97 GLU A C 1
ATOM 807 O O . GLU A 1 97 ? 6.060 -13.909 3.116 1.00 96.12 97 GLU A O 1
ATOM 812 N N . SER A 1 98 ? 4.593 -13.292 4.702 1.00 94.19 98 SER A N 1
ATOM 813 C CA . SER A 1 98 ? 3.517 -12.959 3.764 1.00 94.19 98 SER A CA 1
ATOM 814 C C . SER A 1 98 ? 3.920 -11.842 2.802 1.00 94.19 98 SER A C 1
ATOM 816 O O . SER A 1 98 ? 3.655 -11.915 1.604 1.00 94.19 98 SER A O 1
ATOM 818 N N . THR A 1 99 ? 4.571 -10.802 3.320 1.00 96.38 99 THR A N 1
ATOM 819 C CA . THR A 1 99 ? 4.955 -9.628 2.529 1.00 96.38 99 THR A CA 1
ATOM 820 C C . THR A 1 99 ? 6.083 -9.954 1.564 1.00 96.38 99 THR A C 1
ATOM 822 O O . THR A 1 99 ? 6.056 -9.518 0.417 1.00 96.38 99 THR A O 1
ATOM 825 N N . MET A 1 100 ? 7.039 -10.786 1.982 1.00 96.75 100 MET A N 1
ATOM 826 C CA . MET A 1 100 ? 8.152 -11.213 1.140 1.00 96.75 100 MET A CA 1
ATOM 827 C C . MET A 1 100 ? 7.668 -11.971 -0.100 1.00 96.75 100 MET A C 1
ATOM 829 O O . MET A 1 100 ? 8.200 -11.770 -1.188 1.00 96.75 100 MET A O 1
ATOM 833 N N . GLY A 1 101 ? 6.607 -12.777 0.025 1.00 95.81 101 GLY A N 1
ATOM 834 C CA . GLY A 1 101 ? 5.973 -13.425 -1.126 1.00 95.81 101 GLY A CA 1
ATOM 835 C C . GLY A 1 101 ? 5.480 -12.426 -2.182 1.00 95.81 101 GLY A C 1
ATOM 836 O O . GLY A 1 101 ? 5.674 -12.635 -3.382 1.00 95.81 101 GLY A O 1
ATOM 837 N N . HIS A 1 102 ? 4.901 -11.302 -1.750 1.00 96.69 102 HIS A N 1
ATOM 838 C CA . HIS A 1 102 ? 4.467 -10.228 -2.650 1.00 96.69 102 HIS A CA 1
ATOM 839 C C . HIS A 1 102 ? 5.635 -9.438 -3.234 1.00 96.69 102 HIS A C 1
ATOM 841 O O . HIS A 1 102 ? 5.631 -9.146 -4.429 1.00 96.69 102 HIS A O 1
ATOM 847 N N . LEU A 1 103 ? 6.655 -9.140 -2.429 1.00 96.00 103 LEU A N 1
ATOM 848 C CA . LEU A 1 103 ? 7.850 -8.432 -2.889 1.00 96.00 103 LEU A CA 1
ATOM 849 C C . LEU A 1 103 ? 8.632 -9.244 -3.920 1.00 96.00 103 LEU A C 1
ATOM 851 O O . LEU A 1 103 ? 9.029 -8.692 -4.941 1.00 96.00 103 LEU A O 1
ATOM 855 N N . ASN A 1 104 ? 8.774 -10.554 -3.720 1.00 96.44 104 ASN A N 1
ATOM 856 C CA . ASN A 1 104 ? 9.405 -11.445 -4.694 1.00 96.44 104 ASN A CA 1
ATOM 857 C C . ASN A 1 104 ? 8.682 -11.413 -6.043 1.00 96.44 104 ASN A C 1
ATOM 859 O O . ASN A 1 104 ? 9.329 -11.379 -7.087 1.00 96.44 104 ASN A O 1
ATOM 863 N N . TYR A 1 105 ? 7.347 -11.372 -6.033 1.00 94.75 105 TYR A N 1
ATOM 864 C CA . TYR A 1 105 ? 6.571 -11.206 -7.259 1.00 94.75 105 TYR A CA 1
ATOM 865 C C . TYR A 1 105 ? 6.853 -9.858 -7.932 1.00 94.75 105 TYR A C 1
ATOM 867 O O . TYR A 1 105 ? 7.093 -9.817 -9.136 1.00 94.75 105 TYR A O 1
ATOM 875 N N . VAL A 1 106 ? 6.859 -8.759 -7.169 1.00 95.00 106 VAL A N 1
ATOM 876 C CA . VAL A 1 106 ? 7.158 -7.424 -7.712 1.00 95.00 106 VAL A CA 1
ATOM 877 C C . VAL A 1 106 ? 8.562 -7.385 -8.314 1.00 95.00 106 VAL A C 1
ATOM 879 O O . VAL A 1 106 ? 8.720 -6.939 -9.446 1.00 95.00 106 VAL A O 1
ATOM 882 N N . VAL A 1 107 ? 9.568 -7.908 -7.608 1.00 95.44 107 VAL A N 1
ATOM 883 C CA . VAL A 1 107 ? 10.951 -7.992 -8.100 1.00 95.44 107 VAL A CA 1
ATOM 884 C C . VAL A 1 107 ? 11.021 -8.816 -9.381 1.00 95.44 107 VAL A C 1
ATOM 886 O O . VAL A 1 107 ? 11.624 -8.366 -10.352 1.00 95.44 107 VAL A O 1
ATOM 889 N N . LEU A 1 108 ? 10.367 -9.980 -9.422 1.00 95.88 108 LEU A N 1
ATOM 890 C CA . LEU A 1 108 ? 10.326 -10.821 -10.615 1.00 95.88 108 LEU A CA 1
ATOM 891 C C . LEU A 1 108 ? 9.737 -10.065 -11.812 1.00 95.88 108 LEU A C 1
ATOM 893 O O . LEU A 1 108 ? 10.341 -10.055 -12.881 1.00 95.88 108 LEU A O 1
ATOM 897 N N . VAL A 1 109 ? 8.591 -9.404 -11.633 1.00 94.38 109 VAL A N 1
ATOM 898 C CA . VAL A 1 109 ? 7.945 -8.630 -12.703 1.00 94.38 109 VAL A CA 1
ATOM 899 C C . VAL A 1 109 ? 8.838 -7.480 -13.159 1.00 94.38 109 VAL A C 1
ATOM 901 O O . VAL A 1 109 ? 9.015 -7.304 -14.359 1.00 94.38 109 VAL A O 1
ATOM 904 N N . VAL A 1 110 ? 9.443 -6.729 -12.236 1.00 94.44 110 VAL A N 1
ATOM 905 C CA . VAL A 1 110 ? 10.351 -5.624 -12.578 1.00 94.44 110 VAL A CA 1
ATOM 906 C C . VAL A 1 110 ? 11.551 -6.132 -13.371 1.00 94.44 110 VAL A C 1
ATOM 908 O O . VAL A 1 110 ? 11.867 -5.563 -14.411 1.00 94.44 110 VAL A O 1
ATOM 911 N N . VAL A 1 111 ? 12.188 -7.223 -12.940 1.00 96.44 111 VAL A N 1
ATOM 912 C CA . VAL A 1 111 ? 13.322 -7.823 -13.658 1.00 96.44 111 VAL A CA 1
ATOM 913 C C . VAL A 1 111 ? 12.902 -8.265 -15.055 1.00 96.44 111 VAL A C 1
ATOM 915 O O . VAL A 1 111 ? 13.575 -7.924 -16.023 1.00 96.44 111 VAL A O 1
ATOM 918 N N . VAL A 1 112 ? 11.775 -8.968 -15.186 1.00 96.19 112 VAL A N 1
ATOM 919 C CA . VAL A 1 112 ? 11.265 -9.415 -16.489 1.00 96.19 112 VAL A CA 1
ATOM 920 C C . VAL A 1 112 ? 10.963 -8.222 -17.394 1.00 96.19 112 VAL A C 1
ATOM 922 O O . VAL A 1 112 ? 11.390 -8.218 -18.544 1.00 96.19 112 VAL A O 1
ATOM 925 N N . VAL A 1 113 ? 10.289 -7.187 -16.888 1.00 94.94 113 VAL A N 1
ATOM 926 C CA . VAL A 1 113 ? 9.970 -5.976 -17.660 1.00 94.94 113 VAL A CA 1
ATOM 927 C C . VAL A 1 113 ? 11.244 -5.258 -18.094 1.00 94.94 113 VAL A C 1
ATOM 929 O O . VAL A 1 113 ? 11.368 -4.920 -19.266 1.00 94.94 113 VAL A O 1
ATOM 932 N N . VAL A 1 114 ? 12.216 -5.071 -17.199 1.00 95.88 114 VAL A N 1
ATOM 933 C CA . VAL A 1 114 ? 13.498 -4.432 -17.531 1.00 95.88 114 VAL A CA 1
ATOM 934 C C . VAL A 1 114 ? 14.246 -5.241 -18.585 1.00 95.88 114 VAL A C 1
ATOM 936 O O . VAL A 1 114 ? 14.701 -4.667 -19.569 1.00 95.88 114 VAL A O 1
ATOM 939 N N . VAL A 1 115 ? 14.331 -6.565 -18.436 1.00 96.31 115 VAL A N 1
ATOM 940 C CA . VAL A 1 115 ? 14.983 -7.439 -19.420 1.00 96.31 115 VAL A CA 1
ATOM 941 C C . VAL A 1 115 ? 14.281 -7.349 -20.771 1.00 96.31 115 VAL A C 1
ATOM 943 O O . VAL A 1 115 ? 14.948 -7.145 -21.780 1.00 96.31 115 VAL A O 1
ATOM 946 N N . VAL A 1 116 ? 12.950 -7.439 -20.809 1.00 96.56 116 VAL A N 1
ATOM 947 C CA . VAL A 1 116 ? 12.176 -7.324 -22.054 1.00 96.56 116 VAL A CA 1
ATOM 948 C C . VAL A 1 116 ? 12.393 -5.960 -22.704 1.00 96.56 116 VAL A C 1
ATOM 950 O O . VAL A 1 116 ? 12.669 -5.904 -23.897 1.00 96.56 116 VAL A O 1
ATOM 953 N N . VAL A 1 117 ? 12.336 -4.867 -21.940 1.00 96.44 117 VAL A N 1
ATOM 954 C CA . VAL A 1 117 ? 12.573 -3.511 -22.457 1.00 96.44 117 VAL A CA 1
ATOM 955 C C . VAL A 1 117 ? 13.990 -3.379 -23.008 1.00 96.44 117 VAL A C 1
ATOM 957 O O . VAL A 1 117 ? 14.155 -2.894 -24.122 1.00 96.44 117 VAL A O 1
ATOM 960 N N . VAL A 1 118 ? 15.008 -3.852 -22.286 1.00 96.38 118 VAL A N 1
ATOM 961 C CA . VAL A 1 118 ? 16.405 -3.825 -22.747 1.00 96.38 118 VAL A CA 1
ATOM 962 C C . VAL A 1 118 ? 16.565 -4.637 -24.029 1.00 96.38 118 VAL A C 1
ATOM 964 O O . VAL A 1 118 ? 17.151 -4.141 -24.986 1.00 96.38 118 VAL A O 1
ATOM 967 N N . VAL A 1 119 ? 16.010 -5.850 -24.088 1.00 96.62 119 VAL A N 1
ATOM 968 C CA . VAL A 1 119 ? 16.061 -6.701 -25.285 1.00 96.62 119 VAL A CA 1
ATOM 969 C C . VAL A 1 119 ? 15.381 -6.013 -26.465 1.00 96.62 119 VAL A C 1
ATOM 971 O O . VAL A 1 119 ? 15.970 -5.938 -27.540 1.00 96.62 119 VAL A O 1
ATOM 974 N N . VAL A 1 120 ? 14.182 -5.461 -26.275 1.00 96.94 120 VAL A N 1
ATOM 975 C CA . VAL A 1 120 ? 13.453 -4.738 -27.326 1.00 96.94 120 VAL A CA 1
ATOM 976 C C . VAL A 1 120 ? 14.257 -3.533 -27.809 1.00 96.94 120 VAL A C 1
ATOM 978 O O . VAL A 1 120 ? 14.422 -3.365 -29.014 1.00 96.94 120 VAL A O 1
ATOM 981 N N . VAL A 1 121 ? 14.814 -2.729 -26.900 1.00 96.88 121 VAL A N 1
ATOM 982 C CA . VAL A 1 121 ? 15.644 -1.567 -27.251 1.00 96.88 121 VAL A CA 1
ATOM 983 C C . VAL A 1 121 ? 16.883 -1.998 -28.033 1.00 96.88 121 VAL A C 1
ATOM 985 O O . VAL A 1 121 ? 17.160 -1.424 -29.081 1.00 96.88 121 VAL A O 1
ATOM 988 N N . VAL A 1 122 ? 17.599 -3.029 -27.579 1.00 97.06 122 VAL A N 1
ATOM 989 C CA . VAL A 1 122 ? 18.786 -3.552 -28.273 1.00 97.06 122 VAL A CA 1
ATOM 990 C C . VAL A 1 122 ? 18.423 -4.045 -29.671 1.00 97.06 122 VAL A C 1
ATOM 992 O O . VAL A 1 122 ? 19.091 -3.676 -30.632 1.00 97.06 122 VAL A O 1
ATOM 995 N N . VAL A 1 123 ? 17.349 -4.827 -29.811 1.00 97.06 123 VAL A N 1
ATOM 996 C CA . VAL A 1 123 ? 16.888 -5.330 -31.112 1.00 97.06 123 VAL A CA 1
ATOM 99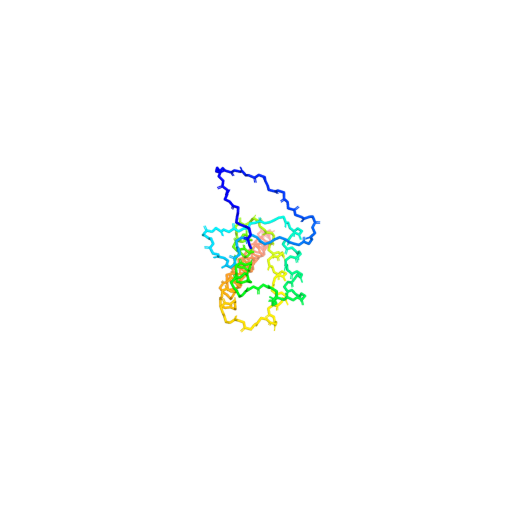7 C C . VAL A 1 123 ? 16.534 -4.174 -32.043 1.00 97.06 123 VAL A C 1
ATOM 999 O O . VAL A 1 123 ? 16.997 -4.151 -33.180 1.00 97.06 123 VAL A O 1
ATOM 1002 N N . VAL A 1 124 ? 15.770 -3.189 -31.567 1.00 97.25 124 VAL A N 1
ATOM 1003 C CA . VAL A 1 124 ? 15.400 -2.008 -32.360 1.00 97.25 124 VAL A CA 1
ATOM 1004 C C . VAL A 1 124 ? 16.644 -1.238 -32.802 1.00 97.25 124 VAL A C 1
ATOM 1006 O O . VAL A 1 124 ? 16.763 -0.908 -33.979 1.00 97.25 124 VAL A O 1
ATOM 1009 N N . VAL A 1 125 ? 17.600 -1.000 -31.900 1.00 97.25 125 VAL A N 1
ATOM 1010 C CA . VAL A 1 125 ? 18.857 -0.309 -32.223 1.00 97.25 125 VAL A CA 1
ATOM 1011 C C . VAL A 1 125 ? 19.653 -1.083 -33.271 1.00 97.25 125 VAL A C 1
ATOM 1013 O O . VAL A 1 125 ? 20.085 -0.492 -34.256 1.00 97.25 125 VAL A O 1
ATOM 1016 N N . VAL A 1 126 ? 19.812 -2.399 -33.108 1.00 97.00 126 VAL A N 1
ATOM 1017 C CA . VAL A 1 126 ? 20.529 -3.245 -34.072 1.00 97.00 126 VAL A CA 1
ATOM 1018 C C . VAL A 1 126 ? 19.857 -3.198 -35.440 1.00 97.00 126 VAL A C 1
ATOM 1020 O O . VAL A 1 126 ? 20.539 -2.986 -36.438 1.00 97.00 126 VAL A O 1
ATOM 1023 N N . VAL A 1 127 ? 18.530 -3.337 -35.501 1.00 96.88 127 VAL A N 1
ATOM 1024 C CA . VAL A 1 127 ? 17.773 -3.265 -36.760 1.00 96.88 127 VAL A CA 1
ATOM 1025 C C . VAL A 1 127 ? 17.984 -1.913 -37.438 1.00 96.88 127 VAL A C 1
ATOM 1027 O O . VAL A 1 127 ? 18.298 -1.874 -38.623 1.00 96.88 127 VAL A O 1
ATOM 1030 N N . VAL A 1 128 ? 17.877 -0.809 -36.695 1.00 96.69 128 VAL A N 1
ATOM 1031 C CA . VAL A 1 128 ? 18.097 0.541 -37.235 1.00 96.69 128 VAL A CA 1
ATOM 1032 C C . VAL A 1 128 ? 19.523 0.697 -37.762 1.00 96.69 128 VAL A C 1
ATOM 1034 O O . VAL A 1 128 ? 19.704 1.164 -38.883 1.00 96.69 128 VAL A O 1
ATOM 1037 N N . VAL A 1 129 ? 20.533 0.268 -37.000 1.00 96.06 129 VAL A N 1
ATOM 1038 C CA . VAL A 1 129 ? 21.940 0.333 -37.423 1.00 96.06 129 VAL A CA 1
ATOM 1039 C C . VAL A 1 129 ? 22.161 -0.482 -38.693 1.00 96.06 129 VAL A C 1
ATOM 1041 O O . VAL A 1 129 ? 22.754 0.027 -39.639 1.00 96.06 129 VAL A O 1
ATOM 1044 N N . VAL A 1 130 ? 21.649 -1.714 -38.752 1.00 95.25 130 VAL A N 1
ATOM 1045 C CA . VAL A 1 130 ? 21.758 -2.574 -39.939 1.00 95.25 130 VAL A CA 1
ATOM 1046 C C . VAL A 1 130 ? 21.099 -1.915 -41.146 1.00 95.25 130 VAL A C 1
ATOM 1048 O O . VAL A 1 130 ? 21.710 -1.865 -42.209 1.00 95.25 130 VAL A O 1
ATOM 1051 N N . VAL A 1 131 ? 19.897 -1.355 -40.994 1.00 95.12 131 VAL A N 1
ATOM 1052 C CA . VAL A 1 131 ? 19.203 -0.647 -42.079 1.00 95.12 131 VAL A CA 1
ATOM 1053 C C . VAL A 1 131 ? 20.021 0.552 -42.564 1.00 95.12 131 VAL A C 1
ATOM 1055 O O . VAL A 1 131 ? 20.242 0.686 -43.763 1.00 95.12 131 VAL A O 1
ATOM 1058 N N . VAL A 1 132 ? 20.532 1.390 -41.658 1.00 94.75 132 VAL A N 1
ATOM 1059 C CA . VAL A 1 132 ? 21.354 2.562 -42.014 1.00 94.75 132 VAL A CA 1
ATOM 1060 C C . VAL A 1 132 ? 22.639 2.148 -42.733 1.00 94.75 132 VAL A C 1
ATOM 1062 O O . VAL A 1 132 ? 23.010 2.759 -43.736 1.00 94.75 132 VAL A O 1
ATOM 1065 N N . VAL A 1 133 ? 23.298 1.089 -42.258 1.00 93.81 133 VAL A N 1
ATOM 1066 C CA . VAL A 1 133 ? 24.501 0.519 -42.875 1.00 93.81 133 VAL A CA 1
ATOM 1067 C C . VAL A 1 133 ? 24.179 0.024 -44.285 1.00 93.81 133 VAL A C 1
ATOM 1069 O O . VAL A 1 133 ? 24.814 0.461 -45.239 1.00 93.81 133 VAL A O 1
ATOM 1072 N N . VAL A 1 134 ? 23.155 -0.816 -44.449 1.00 93.44 134 VAL A N 1
ATOM 1073 C CA . VAL A 1 134 ? 22.754 -1.355 -45.760 1.00 93.44 134 VAL A CA 1
ATOM 1074 C C . VAL A 1 134 ? 22.417 -0.235 -46.747 1.00 93.44 134 VAL A C 1
ATOM 1076 O O . VAL A 1 134 ? 22.862 -0.287 -47.890 1.00 93.44 134 VAL A O 1
ATOM 1079 N N . LEU A 1 135 ? 21.703 0.807 -46.312 1.00 91.81 135 LEU A N 1
ATOM 1080 C CA . LEU A 1 135 ? 21.391 1.965 -47.157 1.00 91.81 135 LEU A CA 1
ATOM 1081 C C . LEU A 1 135 ? 22.641 2.775 -47.540 1.00 91.81 135 LEU A C 1
ATOM 1083 O O . LEU A 1 135 ? 22.720 3.273 -48.659 1.00 91.81 135 LEU A O 1
ATOM 1087 N N . SER A 1 136 ? 23.626 2.880 -46.644 1.00 90.56 136 SER A N 1
ATOM 1088 C CA . SER A 1 136 ? 24.886 3.593 -46.905 1.00 90.56 136 SER A CA 1
ATOM 1089 C C . SER A 1 136 ? 25.789 2.862 -47.905 1.00 90.56 136 SER A C 1
ATOM 1091 O O . SER A 1 136 ? 26.431 3.506 -48.730 1.00 90.56 136 SER A O 1
ATOM 1093 N N . TYR A 1 137 ? 25.838 1.526 -47.857 1.00 84.44 137 TYR A N 1
ATOM 1094 C CA . TYR A 1 137 ? 26.677 0.717 -48.754 1.00 84.44 137 TYR A CA 1
ATOM 1095 C C . TYR A 1 137 ? 25.974 0.316 -50.062 1.00 84.44 137 TYR A C 1
ATOM 1097 O O . TYR A 1 137 ? 26.645 0.090 -51.063 1.00 84.44 137 TYR A O 1
ATOM 1105 N N . GLY A 1 138 ? 24.639 0.256 -50.087 1.00 69.50 138 GLY A N 1
ATOM 1106 C CA . GLY A 1 138 ? 23.851 -0.059 -51.287 1.00 69.50 138 GLY A CA 1
ATOM 1107 C C . GLY A 1 138 ? 23.698 1.096 -52.286 1.00 69.50 138 GLY A C 1
ATOM 1108 O O . GLY A 1 138 ? 23.092 0.906 -53.336 1.00 69.50 138 GLY A O 1
ATOM 1109 N N . ALA A 1 139 ? 24.222 2.285 -51.967 1.00 59.59 139 ALA A N 1
ATOM 1110 C CA . ALA A 1 139 ? 24.150 3.486 -52.803 1.00 59.59 139 ALA A CA 1
ATOM 1111 C C . ALA A 1 139 ? 25.444 3.784 -53.593 1.00 59.59 139 ALA A C 1
ATOM 1113 O O . ALA A 1 139 ? 25.539 4.840 -54.219 1.00 59.59 139 ALA A O 1
ATOM 1114 N N . VAL A 1 140 ? 26.439 2.889 -53.569 1.00 58.97 140 VAL A N 1
ATOM 1115 C CA . VAL A 1 140 ? 27.677 3.034 -54.352 1.00 58.97 140 VAL A CA 1
ATOM 1116 C C . VAL A 1 140 ? 27.540 2.219 -55.652 1.00 58.97 140 VAL A C 1
ATOM 1118 O O . VAL A 1 140 ? 27.447 0.995 -55.552 1.00 58.97 140 VAL A O 1
ATOM 1121 N N . PRO A 1 141 ? 27.453 2.864 -56.836 1.00 57.41 141 PRO A N 1
ATOM 1122 C CA . PRO A 1 141 ? 27.365 2.182 -58.132 1.00 57.41 141 PRO A CA 1
ATOM 1123 C C . PRO A 1 141 ? 28.665 1.481 -58.543 1.00 57.41 141 PRO A C 1
ATOM 1125 O O . PRO A 1 141 ? 29.752 1.916 -58.094 1.00 57.41 141 PRO A O 1
#

InterPro domains:
  IPR024571 ERAP1-like C-terminal domain [PF11838] (20-108)
  IPR050344 Peptidase M1 family aminopeptidases [PTHR11533] (16-106)